Protein AF-A0A933D6T6-F1 (afdb_monomer_lite)

pLDDT: mean 84.36, std 17.02, range [51.12, 97.12]

Foldseek 3Di:
DVVVVVVVVVVVPPPPPPPDDDDDDFAFADDDWDDFDWDDQPVDPVSVVVDPDTDTDLPADADPVRTGPPD

Secondary structure (DSSP, 8-state):
-HHHHHHHHHGGG------PPPP----B--SPPPPPPEEP-TTSHHHHHH-SSPEEP-S--B-TTSBBS--

Sequence (71 aa):
MKKFLIVLTGFLFFSKTLLAGSVTGKINFTGTAPEMETLSMNADAVCASAHSEPVKAETVIVNENGTLRNV

Radius of gyration: 28.38 Å; chains: 1; bounding box: 31×66×63 Å

Structure (mmCIF, N/CA/C/O backbone):
data_AF-A0A933D6T6-F1
#
_entry.id   AF-A0A933D6T6-F1
#
loop_
_atom_site.group_PDB
_atom_site.id
_atom_site.type_symbol
_atom_site.label_atom_id
_atom_site.label_alt_id
_atom_site.label_comp_id
_atom_site.label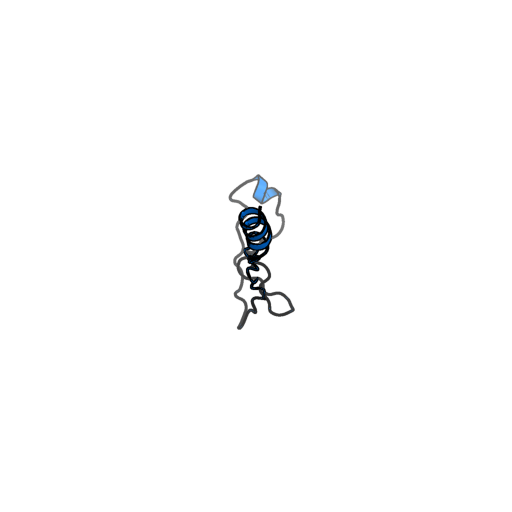_asym_id
_atom_site.label_entity_id
_atom_site.label_seq_id
_atom_site.pdbx_PDB_ins_code
_atom_site.Cartn_x
_atom_site.Cartn_y
_atom_site.Cartn_z
_atom_site.occupancy
_atom_site.B_iso_or_equiv
_atom_site.auth_seq_id
_atom_site.auth_comp_id
_atom_site.auth_asym_id
_atom_site.auth_atom_id
_atom_site.pdbx_PDB_model_num
ATOM 1 N N . MET A 1 1 ? -13.983 53.868 38.663 1.00 54.41 1 MET A N 1
ATOM 2 C CA . MET A 1 1 ? -12.917 52.889 38.992 1.00 54.41 1 MET A CA 1
ATOM 3 C C . MET A 1 1 ? -13.445 51.463 39.194 1.00 54.41 1 MET A C 1
ATOM 5 O O . MET A 1 1 ? -12.930 50.564 38.552 1.00 54.41 1 MET A O 1
ATOM 9 N N . LYS A 1 2 ? -14.522 51.231 39.966 1.00 51.12 2 LYS A N 1
ATOM 10 C CA . LYS A 1 2 ? -15.117 49.883 40.167 1.00 51.12 2 LYS A CA 1
ATOM 11 C C . LYS A 1 2 ? -15.611 49.186 38.880 1.00 51.12 2 LYS A C 1
ATOM 13 O O . LYS A 1 2 ? -15.483 47.977 38.763 1.00 51.12 2 LYS A O 1
ATOM 18 N N . LYS A 1 3 ? -16.104 49.946 37.889 1.00 51.31 3 LYS A N 1
ATOM 19 C CA . LYS A 1 3 ? -16.551 49.415 36.582 1.00 51.31 3 LYS A CA 1
ATOM 20 C C . LYS A 1 3 ? -15.399 48.912 35.693 1.00 51.31 3 LYS A C 1
ATOM 22 O O . LYS A 1 3 ? -15.605 47.997 34.914 1.00 51.31 3 LYS A O 1
ATOM 27 N N . PHE A 1 4 ? -14.194 49.468 35.848 1.00 53.53 4 PHE A N 1
ATOM 28 C CA . PHE A 1 4 ? -12.997 49.049 35.102 1.00 53.53 4 PHE A CA 1
ATOM 29 C C . PHE A 1 4 ? -12.404 47.740 35.655 1.00 53.53 4 PHE A C 1
ATOM 31 O O . PHE A 1 4 ? -11.854 46.944 34.902 1.00 53.53 4 PHE A O 1
ATOM 38 N N . LEU A 1 5 ? -12.587 47.480 36.957 1.00 53.62 5 LEU A N 1
ATOM 39 C CA . LEU A 1 5 ? -12.119 46.260 37.625 1.00 53.62 5 LEU A CA 1
ATOM 40 C C . LEU A 1 5 ? -12.911 45.002 37.200 1.00 53.62 5 LEU A C 1
ATOM 42 O O . LEU A 1 5 ? -12.353 43.910 37.144 1.00 53.62 5 LEU A O 1
ATOM 46 N N . ILE A 1 6 ? -14.198 45.161 36.863 1.00 55.09 6 ILE A N 1
ATOM 47 C CA . ILE A 1 6 ? -15.088 44.065 36.426 1.00 55.09 6 ILE A CA 1
ATOM 48 C C . ILE A 1 6 ? -14.818 43.668 34.961 1.00 55.09 6 ILE A C 1
ATOM 50 O O . ILE A 1 6 ? -14.905 42.498 34.606 1.00 55.09 6 ILE A O 1
ATOM 54 N N . VAL A 1 7 ? -14.416 44.620 34.110 1.00 55.78 7 VAL A N 1
ATOM 55 C CA . VAL A 1 7 ? -14.079 44.348 32.698 1.00 55.78 7 VAL A CA 1
ATOM 56 C C . VAL A 1 7 ? -12.756 43.578 32.574 1.00 55.78 7 VAL A C 1
ATOM 58 O O . VAL A 1 7 ? -12.638 42.696 31.728 1.00 55.78 7 VAL A O 1
ATOM 61 N N . LEU A 1 8 ? -11.790 43.836 33.464 1.00 54.56 8 LEU A N 1
ATOM 62 C CA . LEU A 1 8 ? -10.495 43.143 33.476 1.00 54.56 8 LEU A CA 1
ATOM 63 C C . LEU A 1 8 ? -10.591 41.695 33.995 1.00 54.56 8 LEU A C 1
ATOM 65 O O . LEU A 1 8 ? -9.832 40.831 33.568 1.00 54.56 8 LEU A O 1
ATOM 69 N N . THR A 1 9 ? -11.549 41.413 34.882 1.00 54.53 9 THR A N 1
ATOM 70 C CA . THR A 1 9 ? -11.806 40.064 35.420 1.00 54.53 9 THR A CA 1
ATOM 71 C C . THR A 1 9 ? -12.743 39.227 34.539 1.00 54.53 9 THR A C 1
ATOM 73 O O . THR A 1 9 ? -12.714 38.003 34.621 1.00 54.53 9 THR A O 1
ATOM 76 N N . GLY A 1 10 ? -13.523 39.853 33.646 1.00 52.78 10 GLY A N 1
ATOM 77 C CA . GLY A 1 10 ? -14.403 39.160 32.693 1.00 52.78 10 GLY A CA 1
ATOM 78 C C . GLY A 1 10 ? -13.706 38.616 31.437 1.00 52.78 10 GLY A C 1
ATOM 79 O O . GLY A 1 10 ? -14.200 37.669 30.829 1.00 52.78 10 GLY A O 1
ATOM 80 N N . PHE A 1 11 ? -12.543 39.159 31.059 1.00 53.88 11 PHE A N 1
ATOM 81 C CA . PHE A 1 11 ? -11.804 38.727 29.860 1.00 53.88 11 PHE A CA 1
ATOM 82 C C . PHE A 1 11 ? -11.072 37.380 30.041 1.00 53.88 11 PHE A C 1
ATOM 84 O O . PHE A 1 11 ? -10.745 36.712 29.067 1.00 53.88 11 PHE A O 1
ATOM 91 N N . LEU A 1 12 ? -10.869 36.943 31.288 1.00 52.75 12 LEU A N 1
ATOM 92 C CA . LEU A 1 12 ? -10.204 35.678 31.633 1.00 52.75 12 LEU A CA 1
ATOM 93 C C . LEU A 1 12 ? -11.127 34.444 31.600 1.00 52.75 12 LEU A C 1
ATOM 95 O O . LEU A 1 12 ? -10.648 33.329 31.779 1.00 52.75 12 LEU A O 1
ATOM 99 N N . PHE A 1 13 ? -12.433 34.610 31.354 1.00 54.59 13 PHE A N 1
ATOM 100 C CA . PHE A 1 13 ? -13.402 33.4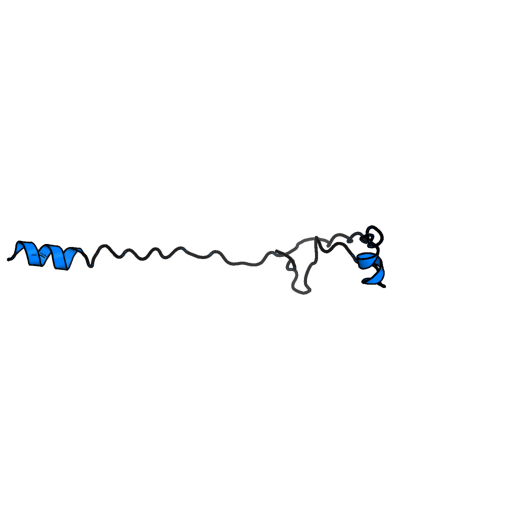99 31.336 1.00 54.59 13 PHE A CA 1
ATOM 101 C C . PHE A 1 13 ? -13.883 33.086 29.936 1.00 54.59 13 PHE A C 1
ATOM 103 O O . PHE A 1 13 ? -14.665 32.144 29.816 1.00 54.59 13 PHE A O 1
ATOM 110 N N . PHE A 1 14 ? -13.408 33.738 28.869 1.00 56.12 14 PHE A N 1
ATOM 111 C CA . PHE A 1 14 ? -13.798 33.421 27.485 1.00 56.12 14 PHE A CA 1
ATOM 112 C C . PHE A 1 14 ? -12.772 32.577 26.716 1.00 56.12 14 PHE A C 1
ATOM 114 O O . PHE A 1 14 ? -12.904 32.369 25.513 1.00 56.12 14 PHE A O 1
ATOM 121 N N . SER A 1 15 ? -11.765 32.034 27.394 1.00 62.81 15 SER A N 1
ATOM 122 C CA . SER A 1 15 ? -10.787 31.119 26.799 1.00 62.81 15 SER A CA 1
ATOM 123 C C . SER A 1 15 ? -11.305 29.676 26.833 1.00 62.81 15 SER A C 1
ATOM 125 O O . SER A 1 15 ? -10.718 28.803 27.467 1.00 62.81 15 SER A O 1
ATOM 127 N N . LYS A 1 16 ? -12.435 29.396 26.172 1.00 60.31 16 LYS A N 1
ATOM 128 C CA . LYS A 1 16 ? -12.792 28.010 25.833 1.00 60.31 16 LYS A CA 1
ATOM 129 C C . LYS A 1 16 ? -11.809 27.551 24.752 1.00 60.31 16 LYS A C 1
ATOM 131 O O . LYS A 1 16 ? -12.029 27.798 23.572 1.00 60.31 16 LYS A O 1
ATOM 136 N N . THR A 1 17 ? -10.703 26.933 25.160 1.00 65.81 17 THR A N 1
ATOM 137 C CA . THR A 1 17 ? -9.779 26.235 24.259 1.00 65.81 17 THR A CA 1
ATOM 138 C C . THR A 1 17 ? -10.584 25.284 23.370 1.00 65.81 17 THR A C 1
ATOM 140 O O . THR A 1 17 ? -11.238 24.375 23.881 1.00 65.81 17 THR A O 1
ATOM 143 N N . LEU A 1 18 ? -10.559 25.494 22.050 1.00 68.06 18 LEU A N 1
ATOM 144 C CA . LEU A 1 18 ? -11.076 24.536 21.071 1.00 68.06 18 LEU A CA 1
ATOM 145 C C . LEU A 1 18 ? -10.157 23.305 21.065 1.00 68.06 18 LEU A C 1
ATOM 147 O O . LEU A 1 18 ? -9.237 23.199 20.260 1.00 68.06 18 LEU A O 1
ATOM 151 N N . LEU A 1 19 ? -10.386 22.379 21.995 1.00 72.06 19 LEU A N 1
ATOM 152 C CA . LEU A 1 19 ? -9.837 21.028 21.921 1.00 72.06 19 LEU A CA 1
ATOM 153 C C . LEU A 1 19 ? -10.708 20.240 20.938 1.00 72.06 19 LEU A C 1
ATOM 155 O O . LEU A 1 19 ? -11.724 19.662 21.318 1.00 72.06 19 LEU A O 1
ATOM 159 N N . ALA A 1 20 ? -10.342 20.266 19.659 1.00 79.25 20 ALA A N 1
ATOM 160 C CA . ALA A 1 20 ? -10.879 19.308 18.703 1.00 79.25 20 ALA A CA 1
ATOM 161 C C . ALA A 1 20 ? -10.263 17.931 19.004 1.00 79.25 20 ALA A C 1
ATOM 163 O O . ALA A 1 20 ? -9.046 17.809 19.135 1.00 79.25 20 ALA A O 1
ATOM 164 N N . GLY A 1 21 ? -11.098 16.901 19.155 1.00 84.38 21 GLY A N 1
ATOM 165 C CA . GLY A 1 21 ? -10.622 15.524 19.290 1.00 84.38 21 GLY A CA 1
ATOM 166 C C . GLY A 1 21 ? -10.070 15.009 17.961 1.00 84.38 21 GLY A C 1
ATOM 167 O O . GLY A 1 21 ? -10.612 15.327 16.904 1.00 84.38 21 GLY A O 1
ATOM 168 N N . SER A 1 22 ? -9.005 14.212 18.004 1.00 90.38 22 SER A N 1
ATOM 169 C CA . SER A 1 22 ? -8.514 13.475 16.840 1.00 90.38 22 SER A CA 1
ATOM 170 C C . SER A 1 22 ? -9.120 12.073 16.808 1.00 90.38 22 SER A C 1
ATOM 172 O O . SER A 1 22 ? -9.269 11.421 17.842 1.00 90.38 22 SER A O 1
ATOM 174 N N . VAL A 1 23 ? -9.468 11.601 15.611 1.00 90.94 23 VAL A N 1
ATOM 175 C CA . VAL A 1 23 ? -9.813 10.195 15.376 1.00 90.94 23 VAL A CA 1
ATOM 176 C C . VAL A 1 23 ? -8.597 9.532 14.754 1.00 90.94 23 VAL A C 1
ATOM 178 O O . VAL A 1 23 ? -8.099 9.979 13.723 1.00 90.94 23 VAL A O 1
ATOM 181 N N . THR A 1 24 ? -8.112 8.476 15.394 1.00 94.19 24 THR A N 1
ATOM 182 C CA . THR A 1 24 ? -6.996 7.667 14.908 1.00 94.19 24 THR A CA 1
ATOM 183 C C . THR A 1 24 ? -7.399 6.200 14.910 1.00 94.19 24 THR A C 1
ATOM 185 O O . THR A 1 24 ? -8.286 5.775 15.652 1.00 94.19 24 THR A O 1
ATOM 188 N N . GLY A 1 25 ? -6.771 5.413 14.046 1.00 93.25 25 GLY A N 1
ATOM 189 C CA . GLY A 1 25 ? -7.090 4.003 13.908 1.00 93.25 25 GLY A CA 1
ATOM 190 C C . GLY A 1 25 ? -6.265 3.341 12.819 1.00 93.25 25 GLY A C 1
ATOM 191 O O . GLY A 1 25 ? -5.385 3.955 12.221 1.00 93.25 25 GLY A O 1
ATOM 192 N N . LYS A 1 26 ? -6.565 2.069 12.579 1.00 95.00 26 LYS A N 1
ATOM 193 C CA . LYS A 1 26 ? -5.979 1.260 11.510 1.00 95.00 26 LYS A CA 1
ATOM 194 C C . LYS A 1 26 ? -7.086 0.564 10.735 1.00 95.00 26 LYS A C 1
ATOM 196 O O . LYS A 1 26 ? -8.115 0.213 11.314 1.00 95.00 26 LYS A O 1
ATOM 201 N N . ILE A 1 27 ? -6.850 0.331 9.449 1.00 94.44 27 ILE A N 1
ATOM 202 C CA . ILE A 1 27 ? -7.769 -0.413 8.589 1.00 94.44 27 ILE A CA 1
ATOM 203 C C . ILE A 1 27 ? -7.286 -1.856 8.494 1.00 94.44 27 ILE A C 1
ATOM 205 O O . ILE A 1 27 ? -6.206 -2.116 7.966 1.00 94.44 27 ILE A O 1
ATOM 209 N N . ASN A 1 28 ? -8.082 -2.785 9.020 1.00 96.25 28 ASN A N 1
ATOM 210 C CA . ASN A 1 28 ? -7.832 -4.214 8.858 1.00 96.25 28 ASN A CA 1
ATOM 211 C C . ASN A 1 28 ? -8.441 -4.694 7.539 1.00 96.25 28 ASN A C 1
ATOM 213 O O . ASN A 1 28 ? -9.563 -4.319 7.196 1.00 96.25 28 ASN A O 1
ATOM 217 N N . PHE A 1 29 ? -7.713 -5.548 6.831 1.00 96.44 29 PHE A N 1
ATOM 218 C CA . PHE A 1 29 ? -8.215 -6.268 5.673 1.00 96.44 29 PHE A CA 1
ATOM 219 C C . PHE A 1 29 ? -8.832 -7.599 6.119 1.00 96.44 29 PHE A C 1
ATOM 221 O O . PHE A 1 29 ? -8.322 -8.261 7.023 1.00 96.44 29 PHE A O 1
ATOM 228 N N . THR A 1 30 ? -9.933 -8.001 5.488 1.00 96.31 30 THR A N 1
ATOM 229 C CA . THR A 1 30 ? -10.603 -9.280 5.768 1.00 96.31 30 THR A CA 1
ATOM 230 C C . THR A 1 30 ? -10.893 -10.010 4.464 1.00 96.31 30 THR A C 1
ATOM 232 O O . THR A 1 30 ? -11.184 -9.372 3.455 1.00 96.31 30 THR A O 1
ATOM 235 N N . GLY A 1 31 ? -10.822 -11.343 4.493 1.00 95.19 31 GLY A N 1
ATOM 236 C CA . GLY A 1 31 ? -10.967 -12.189 3.307 1.00 95.19 31 GLY A CA 1
ATOM 237 C C . GLY A 1 31 ? -9.642 -12.458 2.589 1.00 95.19 31 GLY A C 1
ATOM 238 O O . GLY A 1 31 ? -8.562 -12.250 3.140 1.00 95.19 31 GLY A O 1
ATOM 239 N N . THR A 1 32 ? -9.733 -12.964 1.361 1.00 94.88 32 THR A N 1
ATO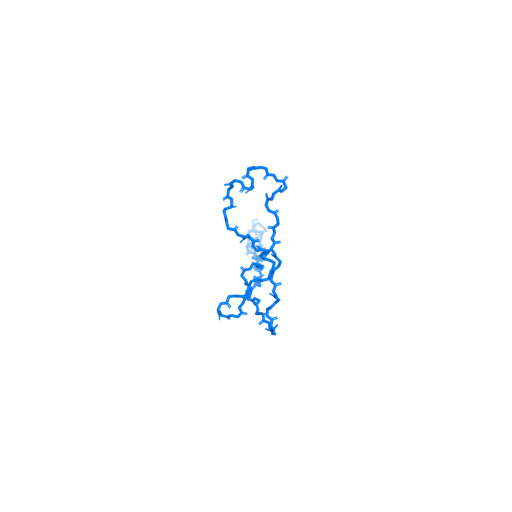M 240 C CA . THR A 1 32 ? -8.571 -13.261 0.514 1.00 94.88 32 THR A CA 1
ATOM 241 C C . THR A 1 32 ? -8.153 -12.009 -0.248 1.00 94.88 32 THR A C 1
ATOM 243 O O . THR A 1 32 ? -8.988 -11.367 -0.884 1.00 94.88 32 THR A O 1
ATOM 246 N N . ALA A 1 33 ? -6.868 -11.657 -0.184 1.00 94.19 33 ALA A N 1
ATOM 247 C CA . ALA A 1 33 ? -6.335 -10.544 -0.963 1.00 94.19 33 ALA A CA 1
ATOM 248 C C . ALA A 1 33 ? -6.485 -10.840 -2.468 1.00 94.19 33 ALA A C 1
ATOM 250 O O . ALA A 1 33 ? -6.216 -11.972 -2.881 1.00 94.19 33 ALA A O 1
ATOM 251 N N . PRO A 1 34 ? -6.928 -9.866 -3.282 1.00 94.06 34 PRO A N 1
ATOM 252 C CA . PRO A 1 34 ? -7.023 -10.064 -4.720 1.00 94.06 34 PRO A CA 1
ATOM 253 C C . PRO A 1 34 ? -5.628 -10.244 -5.326 1.00 94.06 34 PRO A C 1
ATOM 255 O O . PRO A 1 34 ? -4.638 -9.715 -4.816 1.00 94.06 34 PRO A O 1
ATOM 258 N N . GLU A 1 35 ? -5.551 -10.964 -6.442 1.00 95.31 35 GLU A N 1
ATOM 259 C CA . GLU A 1 35 ? -4.337 -10.967 -7.250 1.00 95.31 35 GLU A CA 1
ATOM 260 C C . GLU A 1 35 ? -4.207 -9.627 -7.977 1.00 95.31 35 GLU A C 1
ATOM 262 O O . GLU A 1 35 ? -5.152 -9.152 -8.608 1.00 95.31 35 GLU A O 1
ATOM 267 N N . MET A 1 36 ? -3.028 -9.015 -7.887 1.00 96.50 36 MET A N 1
ATOM 268 C CA . MET A 1 36 ? -2.778 -7.725 -8.513 1.00 96.50 36 MET A CA 1
ATOM 269 C C . MET A 1 36 ? -2.327 -7.875 -9.968 1.00 96.50 36 MET A C 1
ATOM 271 O O . MET A 1 36 ? -1.441 -8.675 -10.303 1.00 96.50 36 MET A O 1
ATOM 275 N N . GLU A 1 37 ? -2.907 -7.043 -10.832 1.00 96.06 37 GLU A N 1
ATOM 276 C CA . GLU A 1 37 ? -2.553 -6.972 -12.247 1.00 96.06 37 GLU A CA 1
ATOM 277 C C . GLU A 1 37 ? -1.106 -6.512 -12.444 1.00 96.06 37 GLU A C 1
ATOM 279 O O . GLU A 1 37 ? -0.560 -5.737 -11.658 1.00 96.06 37 GLU A O 1
ATOM 284 N N . THR A 1 38 ? -0.473 -6.989 -13.514 1.00 96.19 38 THR A N 1
ATOM 285 C CA . THR A 1 38 ? 0.829 -6.472 -13.944 1.00 96.19 38 THR A CA 1
ATOM 286 C C . THR A 1 38 ? 0.618 -5.217 -14.781 1.00 96.19 38 THR A C 1
ATOM 288 O O . THR A 1 38 ? -0.124 -5.236 -15.761 1.00 96.19 38 THR A O 1
ATOM 291 N N . LEU A 1 39 ? 1.304 -4.140 -14.422 1.00 94.75 39 LEU A N 1
ATOM 292 C CA . LEU A 1 39 ? 1.284 -2.883 -15.151 1.00 94.75 39 LEU A CA 1
ATOM 293 C C . LEU A 1 39 ? 2.248 -2.936 -16.343 1.00 94.75 39 LEU A C 1
ATOM 295 O O . LEU A 1 39 ? 3.379 -3.413 -16.230 1.00 94.75 39 LEU A O 1
ATOM 299 N N . SER A 1 40 ? 1.813 -2.407 -17.487 1.00 94.25 40 SER A N 1
ATOM 300 C CA . SER A 1 40 ? 2.686 -2.226 -18.648 1.00 94.25 40 SER A CA 1
ATOM 301 C C . SER A 1 40 ? 3.508 -0.951 -18.494 1.00 94.25 40 SER A C 1
ATOM 303 O O . SER A 1 40 ? 2.953 0.146 -18.503 1.00 94.25 40 SER A O 1
ATOM 305 N N . MET A 1 41 ? 4.832 -1.093 -18.419 1.00 96.56 41 MET A N 1
ATOM 306 C CA . MET A 1 41 ? 5.764 0.045 -18.372 1.00 96.56 41 MET A CA 1
ATOM 307 C C . MET A 1 41 ? 6.181 0.544 -19.759 1.00 96.56 41 MET A C 1
ATOM 309 O O . MET A 1 41 ? 6.882 1.539 -19.884 1.00 96.56 41 MET A O 1
ATOM 313 N N . ASN A 1 42 ? 5.691 -0.097 -20.822 1.00 94.31 42 ASN A N 1
ATOM 314 C CA . ASN A 1 42 ? 6.091 0.188 -22.202 1.00 94.31 42 ASN A CA 1
ATOM 315 C C . ASN A 1 42 ? 5.314 1.340 -22.854 1.00 94.31 42 ASN A C 1
ATOM 317 O O . ASN A 1 42 ? 5.475 1.585 -24.047 1.00 94.31 42 ASN A O 1
ATOM 321 N N . ALA A 1 43 ? 4.462 2.039 -22.100 1.00 93.19 43 ALA A N 1
ATOM 322 C CA . ALA A 1 43 ? 3.783 3.237 -22.590 1.00 93.19 43 ALA A CA 1
ATOM 323 C C . ALA A 1 43 ? 4.752 4.422 -22.773 1.00 93.19 43 ALA A C 1
ATOM 325 O O . ALA A 1 43 ? 4.486 5.306 -23.583 1.00 93.19 43 ALA A O 1
ATOM 326 N N . ASP A 1 44 ? 5.873 4.422 -22.045 1.00 95.44 44 ASP A N 1
ATOM 327 C CA . ASP A 1 44 ? 6.910 5.451 -22.089 1.00 95.44 44 ASP A CA 1
ATOM 328 C C . ASP A 1 44 ? 8.307 4.805 -22.055 1.00 95.44 44 ASP A C 1
ATOM 330 O O . ASP A 1 44 ? 8.556 3.870 -21.294 1.00 95.44 44 ASP A O 1
ATOM 334 N N . ALA A 1 45 ? 9.232 5.299 -22.884 1.00 95.06 45 ALA A N 1
ATOM 335 C CA . ALA A 1 45 ? 10.562 4.704 -23.029 1.00 95.06 45 ALA A CA 1
ATOM 336 C C . ALA A 1 45 ? 11.429 4.840 -21.766 1.00 95.06 45 ALA A C 1
ATOM 338 O O . ALA A 1 45 ? 12.222 3.945 -21.466 1.00 95.06 45 ALA A O 1
ATOM 339 N N . VAL A 1 46 ? 11.275 5.932 -21.012 1.00 96.75 46 VAL A N 1
ATOM 340 C CA . VAL A 1 46 ? 11.985 6.134 -19.743 1.00 96.75 46 VAL A CA 1
ATOM 341 C C . VAL A 1 46 ? 11.464 5.138 -18.718 1.00 96.75 46 VAL A C 1
ATOM 343 O O . VAL A 1 46 ? 12.260 4.451 -18.080 1.00 96.75 46 VAL A O 1
ATOM 346 N N . CYS A 1 47 ? 10.142 4.995 -18.621 1.00 94.88 47 CYS A N 1
ATOM 347 C CA . CYS A 1 47 ? 9.508 4.046 -17.713 1.00 94.88 47 CYS A CA 1
ATOM 348 C C . CYS A 1 47 ? 9.919 2.595 -18.021 1.00 94.88 47 C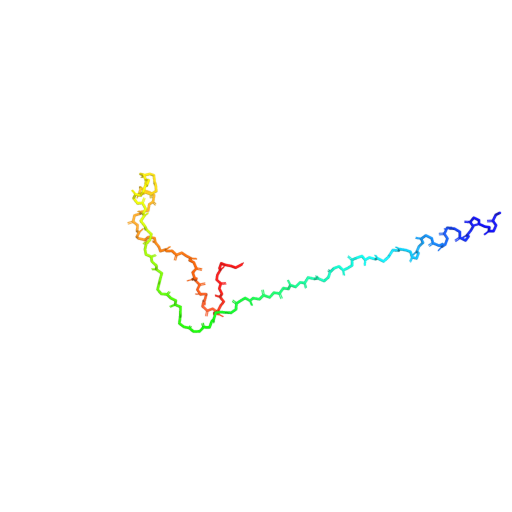YS A C 1
ATOM 350 O O . CYS A 1 47 ? 10.357 1.879 -17.121 1.00 94.88 47 CYS A O 1
ATOM 352 N N . ALA A 1 48 ? 9.899 2.192 -19.295 1.00 95.50 48 ALA A N 1
ATOM 353 C CA . ALA A 1 48 ? 10.356 0.869 -19.724 1.00 95.50 48 ALA A CA 1
ATOM 354 C C . ALA A 1 48 ? 11.834 0.616 -19.381 1.00 95.50 48 ALA A C 1
ATOM 356 O O . ALA A 1 48 ? 12.194 -0.469 -18.934 1.00 95.50 48 ALA A O 1
ATOM 357 N N . SER A 1 49 ? 12.699 1.621 -19.560 1.00 96.38 49 SER A N 1
ATOM 358 C CA . SER A 1 49 ? 14.129 1.499 -19.245 1.00 96.38 49 SER A CA 1
ATOM 359 C C . SER A 1 49 ? 14.426 1.453 -17.742 1.00 96.38 49 SER A C 1
ATOM 361 O O . SER A 1 49 ? 15.433 0.878 -17.333 1.00 96.38 49 SER A O 1
ATOM 363 N N . ALA A 1 50 ? 13.557 2.047 -16.921 1.00 97.12 50 ALA A N 1
ATOM 364 C CA . ALA A 1 50 ? 13.721 2.120 -15.473 1.00 97.12 50 ALA A CA 1
ATOM 365 C C . ALA A 1 50 ? 13.314 0.825 -14.750 1.00 97.12 50 ALA A C 1
ATOM 367 O O . ALA A 1 50 ? 13.736 0.600 -13.616 1.00 97.12 50 ALA A O 1
ATOM 368 N N . HIS A 1 51 ? 12.508 -0.028 -15.388 1.00 96.38 51 HIS A N 1
ATOM 369 C CA . HIS A 1 51 ? 11.957 -1.234 -14.777 1.00 96.38 51 HIS A CA 1
ATOM 370 C C . HIS A 1 51 ? 12.303 -2.475 -15.602 1.00 96.38 51 HIS A C 1
ATOM 372 O O . HIS A 1 51 ? 11.692 -2.751 -16.630 1.00 96.38 51 HIS A O 1
ATOM 378 N N . SER A 1 52 ? 13.270 -3.257 -15.117 1.00 93.25 52 SER A N 1
ATOM 379 C CA . SER A 1 52 ? 13.657 -4.537 -15.726 1.00 93.25 52 SER A CA 1
ATOM 380 C C . SER A 1 52 ? 12.774 -5.713 -15.302 1.00 93.25 52 SER A C 1
ATOM 382 O O . SER A 1 52 ? 12.793 -6.758 -15.948 1.00 93.25 52 SER A O 1
ATOM 384 N N . GLU A 1 53 ? 12.020 -5.562 -14.212 1.00 95.12 53 GLU A N 1
ATOM 385 C CA . GLU A 1 53 ? 11.136 -6.590 -13.661 1.00 95.12 53 GLU A CA 1
ATOM 386 C C . GLU A 1 53 ? 9.660 -6.181 -13.784 1.00 95.12 53 GLU A C 1
ATOM 388 O O . GLU A 1 53 ? 9.352 -4.984 -13.786 1.00 95.12 53 GLU A O 1
ATOM 393 N N . PRO A 1 54 ? 8.725 -7.149 -13.869 1.00 94.12 54 PRO A N 1
ATOM 394 C CA . PRO A 1 54 ? 7.298 -6.853 -13.904 1.00 94.12 54 PRO A CA 1
ATOM 395 C C . PRO A 1 54 ? 6.840 -6.085 -12.660 1.00 94.12 54 PRO A C 1
ATOM 397 O O . PRO A 1 54 ? 7.011 -6.544 -11.533 1.00 94.12 54 PRO A O 1
ATOM 400 N N . VAL A 1 55 ? 6.182 -4.947 -12.870 1.00 95.94 55 VAL A N 1
ATOM 401 C CA . VAL A 1 55 ? 5.609 -4.140 -11.788 1.00 95.94 55 VAL A CA 1
ATOM 402 C C . VAL A 1 55 ? 4.135 -4.490 -11.623 1.00 95.94 55 VAL A C 1
ATOM 404 O O . VAL A 1 55 ? 3.389 -4.549 -12.601 1.00 95.94 55 VAL A O 1
ATOM 407 N N . LYS A 1 56 ? 3.696 -4.724 -10.387 1.00 96.00 56 LYS A N 1
ATOM 408 C CA . LYS A 1 56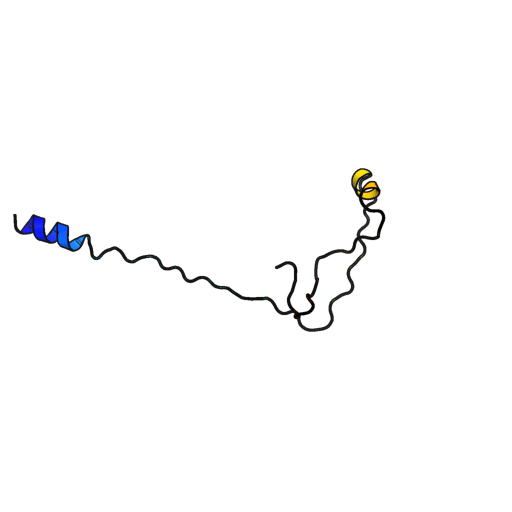 ? 2.291 -4.993 -10.060 1.00 96.00 56 LYS A CA 1
ATOM 409 C C . LYS A 1 56 ? 1.559 -3.714 -9.673 1.00 96.00 56 LYS A C 1
ATOM 411 O O . LYS A 1 56 ? 2.150 -2.803 -9.102 1.00 96.00 56 LYS A O 1
ATOM 416 N N . ALA A 1 57 ? 0.261 -3.663 -9.952 1.00 94.44 57 ALA A N 1
ATOM 417 C CA . ALA A 1 57 ? -0.612 -2.646 -9.391 1.00 94.44 57 ALA A CA 1
ATOM 418 C C . ALA A 1 57 ? -0.620 -2.777 -7.857 1.00 94.44 57 ALA A C 1
ATOM 420 O O . ALA A 1 57 ? -0.770 -3.867 -7.315 1.00 94.44 57 ALA A O 1
ATOM 421 N N . GLU A 1 58 ? -0.454 -1.667 -7.145 1.00 94.12 58 GLU A N 1
ATOM 422 C CA . GLU A 1 58 ? -0.317 -1.632 -5.680 1.00 94.12 58 GLU A CA 1
ATOM 423 C C . GLU A 1 58 ? -1.597 -1.130 -4.983 1.00 94.12 58 GLU A C 1
ATOM 425 O O . GLU A 1 58 ? -1.565 -0.455 -3.953 1.00 94.12 58 GLU A O 1
ATOM 430 N N . THR A 1 59 ? -2.756 -1.431 -5.568 1.00 92.88 59 THR A N 1
ATOM 431 C CA . THR A 1 59 ? -4.059 -0.960 -5.078 1.00 92.88 59 THR A CA 1
ATOM 432 C C . THR A 1 59 ? -4.468 -1.621 -3.763 1.00 92.88 59 THR A C 1
ATOM 434 O O . THR A 1 59 ? -4.988 -0.948 -2.879 1.00 92.88 59 THR A O 1
ATOM 437 N N . VAL A 1 60 ? -4.233 -2.930 -3.612 1.00 94.69 60 VAL A N 1
ATOM 438 C CA . VAL A 1 60 ? -4.533 -3.666 -2.378 1.00 94.69 60 VAL A CA 1
ATOM 439 C C . VAL A 1 60 ? -3.299 -4.444 -1.966 1.00 94.69 60 VAL A C 1
ATOM 441 O O . VAL A 1 60 ? -3.004 -5.503 -2.510 1.00 94.69 60 VAL A O 1
ATOM 444 N N . ILE A 1 61 ? -2.583 -3.918 -0.976 1.00 95.81 61 ILE A N 1
ATOM 445 C CA . ILE A 1 61 ? -1.496 -4.646 -0.334 1.00 95.81 61 ILE A CA 1
ATOM 446 C C . ILE A 1 61 ? -1.805 -4.792 1.141 1.00 95.81 61 ILE A C 1
ATOM 448 O O . ILE A 1 61 ? -1.971 -3.808 1.867 1.00 95.81 61 ILE A O 1
ATO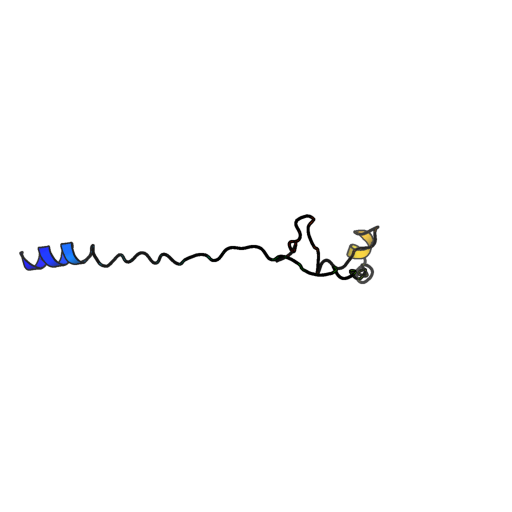M 452 N N . VAL A 1 62 ? -1.878 -6.049 1.555 1.00 96.12 62 VAL A N 1
ATOM 453 C CA . VAL A 1 62 ? -2.117 -6.446 2.933 1.00 96.12 62 VAL A CA 1
ATOM 454 C C . VAL A 1 62 ? -0.767 -6.716 3.583 1.00 96.12 62 VAL A C 1
ATOM 456 O O . VAL A 1 62 ? 0.022 -7.517 3.086 1.00 96.12 62 VAL A O 1
ATOM 459 N N . ASN A 1 63 ? -0.493 -6.021 4.680 1.00 95.81 63 ASN A N 1
ATOM 460 C CA . ASN A 1 63 ? 0.684 -6.264 5.503 1.00 95.81 63 ASN A CA 1
ATOM 461 C C . ASN A 1 63 ? 0.562 -7.606 6.237 1.00 95.81 63 ASN A C 1
ATOM 463 O O . ASN A 1 63 ? -0.537 -8.115 6.454 1.00 95.81 63 ASN A O 1
ATOM 467 N N . GLU A 1 64 ? 1.683 -8.127 6.736 1.00 96.06 64 GLU A N 1
ATOM 468 C CA . GLU A 1 64 ? 1.712 -9.361 7.541 1.00 96.06 64 GLU A CA 1
ATOM 469 C C . GLU A 1 64 ? 0.812 -9.289 8.787 1.00 96.06 64 GLU A C 1
ATOM 471 O O . GLU A 1 64 ? 0.254 -10.292 9.222 1.00 96.06 64 GLU A O 1
ATOM 476 N N . ASN A 1 65 ? 0.619 -8.089 9.345 1.00 95.25 65 ASN A N 1
ATOM 477 C CA . ASN A 1 65 ? -0.254 -7.852 10.497 1.00 95.25 65 ASN A CA 1
ATOM 478 C C . ASN A 1 65 ? -1.750 -7.719 10.135 1.00 95.25 65 ASN A C 1
ATOM 480 O O . ASN A 1 65 ? -2.554 -7.355 10.998 1.00 95.25 65 ASN A O 1
ATOM 484 N N . GLY A 1 66 ? -2.119 -7.967 8.875 1.00 95.69 66 GLY A N 1
ATOM 485 C CA . GLY A 1 66 ? -3.496 -7.933 8.389 1.00 95.69 66 GLY A CA 1
ATOM 486 C C . GLY A 1 66 ? -4.063 -6.537 8.125 1.00 95.69 66 GLY A C 1
ATOM 487 O O . GLY A 1 66 ? -5.266 -6.420 7.904 1.00 95.69 66 GLY A O 1
ATOM 488 N N . THR A 1 67 ? -3.259 -5.468 8.147 1.00 96.75 67 THR A N 1
ATOM 489 C CA . THR A 1 67 ? -3.727 -4.120 7.770 1.00 96.75 67 THR A CA 1
ATOM 490 C C . THR A 1 67 ? -3.467 -3.811 6.304 1.00 96.75 67 THR A C 1
ATOM 492 O O . THR A 1 67 ? -2.602 -4.416 5.674 1.00 96.75 67 THR A O 1
ATOM 495 N N . LEU A 1 68 ? -4.171 -2.819 5.761 1.00 96.38 68 LEU A N 1
ATOM 496 C CA . LEU A 1 68 ? -3.804 -2.247 4.466 1.00 96.38 68 LEU A CA 1
ATOM 497 C C . LEU A 1 68 ? -2.537 -1.391 4.588 1.00 96.38 68 LEU A C 1
ATOM 499 O O . LEU A 1 68 ? -2.350 -0.689 5.585 1.00 96.38 68 LEU A O 1
ATOM 503 N N . ARG A 1 69 ? -1.667 -1.472 3.577 1.00 95.44 69 ARG A N 1
ATOM 504 C CA . ARG A 1 69 ? -0.406 -0.717 3.514 1.00 95.44 69 ARG A CA 1
ATOM 505 C C . ARG A 1 69 ? -0.592 0.740 3.088 1.00 95.44 69 ARG A C 1
ATOM 507 O O . ARG A 1 69 ? 0.093 1.605 3.617 1.00 95.44 69 ARG A O 1
ATOM 514 N N . ASN A 1 70 ? -1.515 0.987 2.160 1.00 91.94 70 ASN A N 1
ATOM 515 C CA . ASN A 1 70 ? -1.698 2.273 1.484 1.00 91.94 70 ASN A CA 1
ATOM 516 C C . ASN A 1 70 ? -3.097 2.846 1.805 1.00 91.94 70 ASN A C 1
ATOM 518 O O . ASN A 1 70 ? -4.021 2.650 1.014 1.00 91.94 70 ASN A O 1
ATOM 522 N N . VAL A 1 71 ? -3.272 3.493 2.970 1.00 87.00 71 VAL A N 1
ATOM 523 C CA . VAL A 1 71 ? -4.544 4.098 3.445 1.00 87.00 71 VAL A CA 1
ATOM 524 C C . VAL A 1 71 ? -4.352 5.452 4.111 1.00 87.00 71 VAL A C 1
ATOM 526 O O . VAL A 1 71 ? -3.258 5.676 4.674 1.00 87.00 71 VAL A O 1
#